Protein AF-A0A356ZWJ0-F1 (afdb_monomer)

Nearest PDB structures (foldseek):
  2dfv-assembly3_C  TM=8.653E-01  e=6.169E-03  Pyrococcus horikoshii OT3
  3gfb-assembly1_D  TM=8.033E-01  e=5.375E-03  Thermococcus kodakarensis KOD1
  4cpd-assembly1_D  TM=7.490E-01  e=3.319E-03  Thermus sp. ATN1
  1vj0-assembly1_D  TM=7.195E-01  e=1.733E-02  Thermotoga maritima
  4n7r-assembly1_A  TM=6.761E-01  e=1.316E-02  Arabidopsis thaliana

Secondary structure (DSSP, 8-state):
-HHHHHHHHHHTTS---TT-EEEE--SHHHHHHHHHHHHTT--SEEEE-S-HHHHHHHHHTT----

Mean predicted aligned error: 3.35 Å

Sequence (66 aa):
MEPTAVAIHALKRVTHDEGGLVIIGAGPIGLLTALVAKAQGISPLSILDIRDGRLRAAQSLGLDNV

Structure (mmCIF, N/CA/C/O backbone):
data_AF-A0A356ZWJ0-F1
#
_entry.id   AF-A0A356ZWJ0-F1
#
loop_
_atom_site.group_PDB
_atom_site.id
_atom_site.type_symbol
_atom_site.label_atom_id
_atom_site.label_alt_id
_atom_site.label_comp_id
_atom_site.label_asym_id
_atom_site.label_entity_id
_atom_site.label_seq_id
_atom_site.pdbx_PDB_ins_code
_atom_site.Cartn_x
_atom_site.Cartn_y
_atom_site.Cartn_z
_atom_site.occupancy
_atom_site.B_iso_or_equiv
_atom_site.auth_seq_id
_atom_site.auth_comp_id
_atom_site.auth_asym_id
_atom_site.auth_atom_id
_atom_site.pdbx_PDB_model_num
ATOM 1 N N . MET A 1 1 ? 10.300 -8.680 10.587 1.00 62.66 1 MET A N 1
ATOM 2 C CA . MET A 1 1 ? 9.640 -7.427 11.026 1.00 62.66 1 MET A CA 1
ATOM 3 C C . MET A 1 1 ? 10.202 -6.167 10.365 1.00 62.66 1 MET A C 1
ATOM 5 O O . MET A 1 1 ? 9.514 -5.157 10.376 1.00 62.66 1 MET A O 1
ATOM 9 N N . GLU A 1 2 ? 11.394 -6.204 9.760 1.00 85.81 2 GLU A N 1
ATOM 10 C CA . GLU A 1 2 ? 12.010 -5.048 9.081 1.00 85.81 2 GLU A CA 1
ATOM 11 C C . GLU A 1 2 ? 11.119 -4.350 8.019 1.00 85.81 2 GLU A C 1
ATOM 13 O O . GLU A 1 2 ? 10.921 -3.142 8.154 1.00 85.81 2 GLU A O 1
ATOM 18 N N . PRO A 1 3 ? 10.433 -5.042 7.082 1.00 83.94 3 PRO A N 1
ATOM 19 C CA . PRO A 1 3 ? 9.633 -4.345 6.066 1.00 83.94 3 PRO A CA 1
ATOM 20 C C . PRO A 1 3 ? 8.368 -3.683 6.642 1.00 83.94 3 PRO A C 1
ATOM 22 O O . PRO A 1 3 ? 7.898 -2.666 6.133 1.00 83.94 3 PRO A O 1
ATOM 25 N N . THR A 1 4 ? 7.827 -4.204 7.748 1.00 88.69 4 THR A N 1
ATOM 26 C CA . THR A 1 4 ? 6.691 -3.587 8.453 1.00 88.69 4 THR A CA 1
ATOM 27 C C . THR A 1 4 ? 7.109 -2.294 9.147 1.00 88.69 4 THR A C 1
ATOM 29 O O . THR A 1 4 ? 6.351 -1.326 9.151 1.00 88.69 4 THR A O 1
ATOM 32 N N . ALA A 1 5 ? 8.324 -2.247 9.703 1.00 92.69 5 ALA A N 1
ATOM 33 C CA . ALA A 1 5 ? 8.861 -1.030 10.303 1.00 92.69 5 ALA A CA 1
ATOM 34 C C . ALA A 1 5 ? 9.020 0.084 9.256 1.00 92.69 5 ALA A C 1
ATOM 36 O O . ALA A 1 5 ? 8.681 1.231 9.543 1.00 92.69 5 ALA A O 1
ATOM 37 N N . VAL A 1 6 ? 9.444 -0.261 8.033 1.00 92.50 6 VAL A N 1
ATOM 38 C CA . VAL A 1 6 ? 9.501 0.673 6.895 1.00 92.50 6 VAL A CA 1
ATOM 39 C C . VAL A 1 6 ? 8.112 1.226 6.566 1.00 92.50 6 VAL A C 1
ATOM 41 O O . VAL A 1 6 ? 7.956 2.442 6.474 1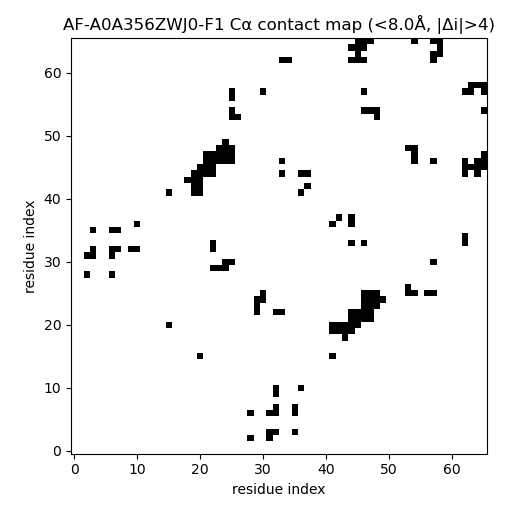.00 92.50 6 VAL A O 1
ATOM 44 N N . ALA A 1 7 ? 7.092 0.368 6.466 1.00 92.94 7 ALA A N 1
ATOM 45 C CA . ALA A 1 7 ? 5.713 0.790 6.205 1.00 92.94 7 ALA A CA 1
ATOM 46 C C . ALA A 1 7 ? 5.173 1.746 7.286 1.00 92.94 7 ALA A C 1
ATOM 48 O O . ALA A 1 7 ? 4.645 2.811 6.973 1.00 92.94 7 ALA A O 1
ATOM 49 N N . ILE A 1 8 ? 5.359 1.412 8.567 1.00 92.44 8 ILE A N 1
ATOM 50 C CA . ILE A 1 8 ? 4.939 2.270 9.687 1.00 92.44 8 ILE A CA 1
ATOM 51 C C . ILE A 1 8 ? 5.690 3.605 9.661 1.00 92.44 8 ILE A C 1
ATOM 53 O O . ILE A 1 8 ? 5.096 4.657 9.891 1.00 92.44 8 ILE A O 1
ATOM 57 N N . HIS A 1 9 ? 6.997 3.577 9.396 1.00 93.06 9 HIS A N 1
ATOM 58 C CA . HIS A 1 9 ? 7.805 4.788 9.319 1.00 93.06 9 HIS A CA 1
ATOM 59 C C . HIS A 1 9 ? 7.365 5.700 8.167 1.00 93.06 9 HIS A C 1
ATOM 61 O O . HIS A 1 9 ? 7.306 6.913 8.352 1.00 93.06 9 HIS A O 1
ATOM 67 N N . ALA A 1 10 ? 7.022 5.127 7.010 1.00 92.06 10 ALA A N 1
ATOM 68 C CA . ALA A 1 10 ? 6.483 5.873 5.880 1.00 92.06 10 ALA A CA 1
ATOM 69 C C . ALA A 1 10 ? 5.159 6.557 6.248 1.00 92.06 10 ALA A C 1
ATOM 71 O O . ALA A 1 10 ? 5.042 7.766 6.074 1.00 92.06 10 ALA A O 1
ATOM 72 N N . LEU A 1 11 ? 4.210 5.822 6.841 1.00 92.06 11 LEU A N 1
ATOM 73 C CA . LEU A 1 11 ? 2.899 6.363 7.225 1.00 92.06 11 LEU A CA 1
ATOM 74 C C . LEU A 1 11 ? 2.997 7.485 8.265 1.00 92.06 11 LEU A C 1
ATOM 76 O O . LEU A 1 11 ? 2.287 8.475 8.164 1.00 92.06 11 LEU A O 1
ATOM 80 N N . LYS A 1 12 ? 3.942 7.411 9.211 1.00 91.75 12 LYS A N 1
ATOM 81 C CA . LYS A 1 12 ? 4.183 8.487 10.196 1.00 91.75 12 LYS A CA 1
ATOM 82 C C . LYS A 1 12 ? 4.626 9.820 9.586 1.00 91.75 12 LYS A C 1
ATOM 84 O O . LYS A 1 12 ? 4.596 10.831 10.280 1.00 91.75 12 LYS A O 1
ATOM 89 N N . ARG A 1 13 ? 5.104 9.821 8.339 1.00 90.12 13 ARG A N 1
ATOM 90 C CA . ARG A 1 13 ? 5.564 11.025 7.632 1.00 90.12 13 ARG A CA 1
ATOM 91 C C . ARG A 1 13 ? 4.491 11.659 6.758 1.00 90.12 13 ARG A C 1
ATOM 93 O O . ARG A 1 13 ? 4.721 12.747 6.240 1.00 90.12 13 ARG A O 1
ATOM 100 N N . VAL A 1 14 ? 3.364 10.982 6.568 1.00 86.12 14 VAL A N 1
ATOM 101 C CA . VAL A 1 14 ? 2.258 11.493 5.766 1.00 86.12 14 VAL A CA 1
ATOM 102 C C . VAL A 1 14 ? 1.312 12.253 6.687 1.00 86.12 14 VAL A C 1
ATOM 104 O O . VAL A 1 14 ? 0.966 11.770 7.768 1.00 86.12 14 VAL A O 1
ATOM 107 N N . THR A 1 15 ? 0.894 13.445 6.273 1.00 78.81 15 THR A N 1
ATOM 108 C CA . THR A 1 15 ? -0.215 14.139 6.926 1.00 78.81 15 THR A CA 1
ATOM 109 C C . THR A 1 15 ? -1.508 13.488 6.450 1.00 78.81 15 THR A C 1
ATOM 111 O O . THR A 1 15 ? -1.763 13.407 5.249 1.00 78.81 15 THR A O 1
ATOM 114 N N . HIS A 1 16 ? -2.284 12.950 7.386 1.00 68.75 16 HIS A N 1
ATOM 115 C CA . HIS A 1 16 ? -3.563 12.310 7.091 1.00 68.75 16 HIS A CA 1
ATOM 116 C C . HIS A 1 16 ? -4.641 13.389 7.097 1.00 68.75 16 HIS A C 1
ATOM 118 O O . HIS A 1 16 ? -5.383 13.537 8.065 1.00 6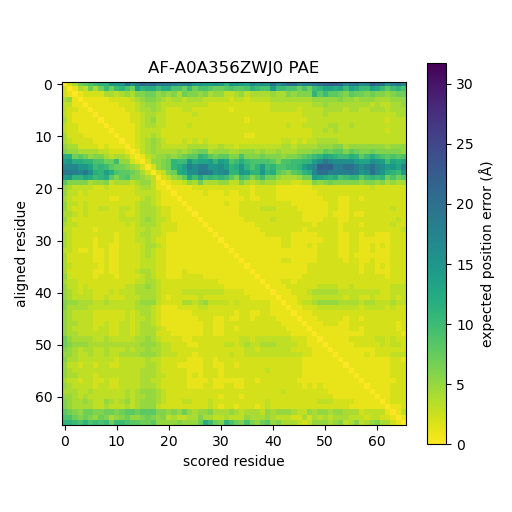8.75 16 HIS A O 1
ATOM 124 N N . ASP A 1 17 ? -4.663 14.191 6.042 1.00 66.31 17 ASP A N 1
ATOM 125 C CA . ASP A 1 17 ? -5.743 15.144 5.818 1.00 66.31 17 ASP A CA 1
ATOM 126 C C . ASP A 1 17 ? -6.996 14.364 5.369 1.00 66.31 17 ASP A C 1
ATOM 128 O O . ASP A 1 17 ? -6.896 13.215 4.926 1.00 66.31 17 ASP A O 1
ATOM 132 N N . GLU A 1 18 ? -8.187 14.969 5.432 1.00 68.12 18 GLU A N 1
ATOM 133 C CA . GLU A 1 18 ? -9.475 14.325 5.084 1.00 68.12 18 GLU A CA 1
ATOM 134 C C . GLU A 1 18 ? -9.559 13.772 3.634 1.00 68.12 18 GLU A C 1
ATOM 136 O O . GLU A 1 18 ? -10.557 13.166 3.252 1.00 68.12 18 GLU A O 1
ATOM 141 N N . GLY A 1 19 ? -8.517 13.954 2.813 1.00 78.88 19 GLY A N 1
ATOM 142 C CA . GLY A 1 19 ? -8.448 13.539 1.409 1.00 78.88 19 GLY A CA 1
ATOM 143 C C . GLY A 1 19 ? -8.075 12.072 1.150 1.00 78.88 19 GLY A C 1
ATOM 144 O O . GLY A 1 19 ? -8.174 11.628 0.006 1.00 78.88 19 GLY A O 1
ATOM 145 N N . GLY A 1 20 ? -7.673 11.307 2.171 1.00 87.56 20 GLY A N 1
ATOM 146 C CA . GLY A 1 20 ? -7.283 9.898 2.026 1.00 87.56 20 GLY A CA 1
ATOM 147 C C . GLY A 1 20 ? -5.825 9.673 1.600 1.00 87.56 20 GLY A C 1
ATOM 148 O O . GLY A 1 20 ? -4.998 10.582 1.624 1.00 87.56 20 GLY A O 1
AT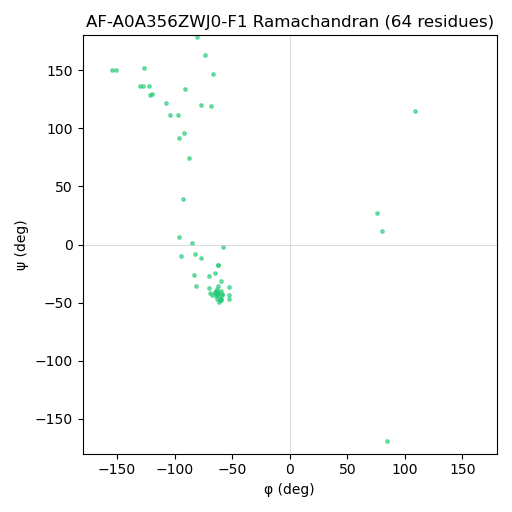OM 149 N N . LEU A 1 21 ? -5.486 8.430 1.242 1.00 92.25 21 LEU A N 1
ATOM 150 C CA . LEU A 1 21 ? -4.120 7.983 0.942 1.00 92.25 21 LEU A CA 1
ATOM 151 C C . LEU A 1 21 ? -4.041 7.282 -0.420 1.00 92.25 21 LEU A C 1
ATOM 153 O O . LEU A 1 21 ? -4.854 6.414 -0.738 1.00 92.25 21 LEU A O 1
ATOM 157 N N . VAL A 1 22 ? -3.005 7.600 -1.199 1.00 94.56 22 VAL A N 1
ATOM 158 C CA . VAL A 1 22 ? -2.683 6.914 -2.457 1.00 94.56 22 VAL A CA 1
ATOM 159 C C . VAL A 1 22 ? -1.292 6.300 -2.366 1.00 94.56 22 VAL A C 1
ATOM 161 O O . VAL A 1 22 ? -0.325 6.977 -2.020 1.00 94.56 22 VAL A O 1
ATOM 164 N N . ILE A 1 23 ? -1.179 5.021 -2.712 1.00 95.62 23 ILE A N 1
ATOM 165 C CA . ILE A 1 23 ? 0.094 4.306 -2.800 1.00 95.62 23 ILE A CA 1
ATOM 166 C C . ILE A 1 23 ? 0.437 4.072 -4.265 1.00 95.62 23 ILE A C 1
ATOM 168 O O . ILE A 1 23 ? -0.303 3.423 -4.997 1.00 95.62 23 ILE A O 1
ATOM 172 N N . ILE A 1 24 ? 1.593 4.575 -4.689 1.00 96.88 24 ILE A N 1
ATOM 173 C CA . ILE A 1 24 ? 2.095 4.385 -6.050 1.00 96.88 24 ILE A CA 1
ATOM 174 C C . ILE A 1 24 ? 3.079 3.210 -6.045 1.00 96.88 24 ILE A C 1
ATOM 176 O O . ILE A 1 24 ? 4.174 3.289 -5.489 1.00 96.88 24 ILE A O 1
ATOM 180 N N . GLY A 1 25 ? 2.671 2.115 -6.677 1.00 97.12 25 GLY A N 1
ATOM 181 C CA . GLY A 1 25 ? 3.389 0.855 -6.823 1.00 97.12 25 GLY A CA 1
ATOM 182 C C . GLY A 1 25 ? 2.770 -0.273 -5.995 1.00 97.12 25 GLY A C 1
ATOM 183 O O . GLY A 1 25 ? 2.877 -0.291 -4.775 1.00 97.12 25 GLY A O 1
ATOM 184 N N . ALA A 1 26 ? 2.242 -1.302 -6.656 1.00 97.50 26 ALA A N 1
ATOM 185 C CA . ALA A 1 26 ? 1.714 -2.529 -6.051 1.00 97.50 26 ALA A CA 1
ATOM 186 C C . ALA A 1 26 ? 2.786 -3.637 -5.966 1.00 97.50 26 ALA A C 1
ATOM 188 O O . ALA A 1 26 ? 2.548 -4.818 -6.217 1.00 97.50 26 ALA A O 1
ATOM 189 N N . GLY A 1 27 ? 4.023 -3.245 -5.645 1.00 96.25 27 GLY A N 1
ATOM 190 C CA . GLY A 1 27 ? 5.082 -4.178 -5.254 1.00 96.25 27 GLY A CA 1
ATOM 191 C C . GLY A 1 27 ? 4.961 -4.598 -3.782 1.00 96.25 27 GLY A C 1
ATOM 192 O O . GLY A 1 27 ? 4.112 -4.071 -3.067 1.00 96.25 27 GLY A O 1
ATOM 193 N N . PRO A 1 28 ? 5.847 -5.477 -3.279 1.00 94.88 28 PRO A N 1
ATOM 194 C CA . PRO A 1 28 ? 5.779 -5.966 -1.898 1.00 94.88 28 PRO A CA 1
ATOM 195 C C . PRO A 1 28 ? 5.706 -4.859 -0.835 1.00 94.88 28 PRO A C 1
ATOM 197 O O . PRO A 1 28 ? 4.884 -4.935 0.072 1.00 94.88 28 PRO A O 1
ATOM 200 N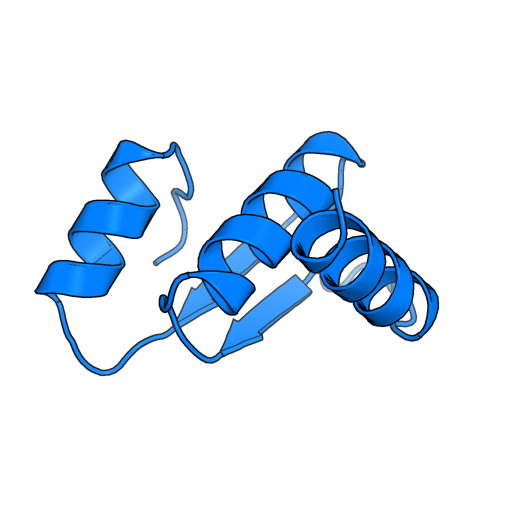 N . ILE A 1 29 ? 6.515 -3.801 -0.971 1.00 95.81 29 ILE A N 1
ATOM 201 C CA . ILE A 1 29 ? 6.521 -2.676 -0.021 1.00 95.81 29 ILE A CA 1
ATOM 202 C C . ILE A 1 29 ? 5.238 -1.847 -0.112 1.00 95.81 29 ILE A C 1
ATOM 204 O O . ILE A 1 29 ? 4.684 -1.478 0.921 1.00 95.81 29 ILE A O 1
ATOM 208 N N . GLY A 1 30 ? 4.739 -1.577 -1.319 1.00 96.19 30 GLY A N 1
ATOM 209 C CA . GLY A 1 30 ? 3.504 -0.815 -1.499 1.00 96.19 30 GLY A CA 1
ATOM 210 C C . GLY A 1 30 ? 2.281 -1.571 -0.988 1.00 96.19 30 GLY A C 1
ATOM 211 O O . GLY A 1 30 ? 1.495 -1.009 -0.234 1.00 96.19 30 GLY A O 1
ATOM 212 N N . LEU A 1 31 ? 2.182 -2.871 -1.283 1.00 96.62 31 LEU A N 1
ATOM 213 C CA . LEU A 1 31 ? 1.130 -3.740 -0.747 1.00 96.62 31 LEU A CA 1
ATOM 214 C C . LEU A 1 31 ? 1.181 -3.807 0.783 1.00 96.62 31 LEU A C 1
ATOM 216 O O . LEU A 1 31 ? 0.159 -3.635 1.439 1.00 96.62 31 LEU A O 1
ATOM 220 N N . LEU A 1 32 ? 2.367 -3.999 1.368 1.00 96.25 32 LEU A N 1
ATOM 221 C CA . LEU A 1 32 ? 2.521 -4.011 2.822 1.00 96.25 32 LEU A CA 1
ATOM 222 C C . LEU A 1 32 ? 2.141 -2.663 3.445 1.00 96.25 32 LEU A C 1
ATOM 224 O O . LEU A 1 32 ? 1.444 -2.631 4.454 1.00 96.25 32 LEU A O 1
ATOM 228 N N . THR A 1 33 ? 2.561 -1.555 2.835 1.00 96.19 33 THR A N 1
ATOM 229 C CA . THR A 1 33 ? 2.207 -0.207 3.297 1.00 96.19 33 THR A CA 1
ATOM 230 C C . THR A 1 33 ? 0.700 0.020 3.229 1.00 96.19 33 THR A C 1
ATOM 232 O O . THR A 1 33 ? 0.128 0.543 4.180 1.00 96.19 33 THR A O 1
ATOM 235 N N . ALA A 1 34 ? 0.042 -0.452 2.168 1.00 96.12 34 ALA A N 1
ATOM 236 C CA . ALA A 1 34 ? -1.405 -0.362 1.998 1.00 96.12 34 ALA A CA 1
ATOM 237 C C . ALA A 1 34 ? -2.153 -1.163 3.066 1.00 96.12 34 ALA A C 1
ATOM 239 O O . ALA A 1 34 ? -3.098 -0.667 3.673 1.00 96.12 34 ALA A O 1
ATOM 240 N N . LEU A 1 35 ? -1.693 -2.380 3.352 1.00 95.88 35 LEU A N 1
ATOM 241 C CA . LEU A 1 35 ? -2.278 -3.224 4.390 1.00 95.88 35 LEU A CA 1
ATOM 242 C C . LEU A 1 35 ? -2.099 -2.627 5.787 1.00 95.88 35 LEU A C 1
ATOM 244 O O . LEU A 1 35 ? -3.044 -2.625 6.574 1.00 95.88 35 LEU A O 1
ATOM 248 N N . VAL A 1 36 ? -0.920 -2.079 6.092 1.00 95.38 36 VAL A N 1
ATOM 249 C CA . VAL A 1 36 ? -0.680 -1.382 7.363 1.00 95.38 36 VAL A CA 1
ATOM 250 C C . VAL A 1 36 ? -1.549 -0.125 7.457 1.00 95.38 36 VAL A C 1
ATOM 252 O O . VAL A 1 36 ? -2.120 0.125 8.514 1.00 95.38 36 VAL A O 1
ATOM 255 N N . ALA A 1 37 ? -1.703 0.633 6.369 1.00 94.06 37 ALA A N 1
ATOM 256 C CA . ALA A 1 37 ? -2.560 1.813 6.340 1.00 94.06 37 ALA A CA 1
ATOM 257 C C . ALA A 1 37 ? -4.033 1.458 6.581 1.00 94.06 37 ALA A C 1
ATOM 259 O O . ALA A 1 37 ? -4.686 2.054 7.438 1.00 94.06 37 ALA A O 1
ATOM 260 N N . LYS A 1 38 ? -4.529 0.421 5.894 1.00 93.38 38 LYS A N 1
ATOM 261 C CA . LYS A 1 38 ? -5.878 -0.120 6.089 1.00 93.38 38 LYS A CA 1
ATOM 262 C C . LYS A 1 38 ? -6.089 -0.583 7.532 1.00 93.38 38 LYS A C 1
ATOM 264 O O . LYS A 1 38 ? -7.114 -0.270 8.128 1.00 93.38 38 LYS A O 1
ATOM 269 N N . ALA A 1 39 ? -5.109 -1.270 8.123 1.00 93.56 39 ALA A N 1
ATOM 270 C CA . ALA A 1 39 ? -5.162 -1.702 9.520 1.00 93.56 39 ALA A CA 1
ATOM 271 C C . ALA A 1 39 ? -5.175 -0.532 10.526 1.00 93.56 39 ALA A C 1
ATOM 273 O O . ALA A 1 39 ? -5.684 -0.693 11.631 1.00 93.56 39 ALA A O 1
ATOM 274 N N . GLN A 1 40 ? -4.651 0.640 10.151 1.00 91.75 40 GLN A N 1
ATOM 275 C CA . GLN A 1 40 ? -4.719 1.874 10.946 1.00 91.75 40 GLN A CA 1
ATOM 276 C C . GLN A 1 40 ? -6.021 2.668 10.730 1.00 91.75 40 GLN A C 1
ATOM 278 O O . GLN A 1 40 ? -6.186 3.728 11.325 1.00 91.75 40 GLN A O 1
ATOM 283 N N . GLY A 1 41 ? -6.948 2.172 9.903 1.00 90.50 41 GLY A N 1
ATOM 284 C CA . GLY A 1 41 ? -8.225 2.837 9.623 1.00 90.50 41 GLY A CA 1
ATOM 285 C C . GLY A 1 41 ? -8.133 3.976 8.607 1.00 90.50 41 GLY A C 1
ATOM 286 O O . GLY A 1 41 ? -9.097 4.722 8.440 1.00 90.50 41 GLY A O 1
ATOM 287 N N . ILE A 1 42 ? -7.002 4.115 7.910 1.00 90.62 42 ILE A N 1
ATOM 288 C CA . ILE A 1 42 ? -6.829 5.148 6.888 1.00 90.62 42 ILE A CA 1
ATOM 289 C C . ILE A 1 42 ? -7.738 4.823 5.707 1.00 90.62 42 ILE A C 1
ATOM 291 O O . ILE A 1 42 ? -7.614 3.778 5.062 1.00 90.62 42 ILE A O 1
ATOM 295 N N . SER A 1 43 ? -8.657 5.739 5.429 1.00 88.81 43 SER A N 1
ATOM 296 C CA . SER A 1 43 ? -9.592 5.666 4.317 1.00 88.81 43 SER A CA 1
ATOM 297 C C . SER A 1 43 ? -9.966 7.085 3.862 1.00 88.81 43 SER A C 1
ATOM 299 O O . SER A 1 43 ? -9.951 7.994 4.691 1.00 88.81 43 SER A O 1
ATOM 301 N N . PRO A 1 44 ? -10.286 7.299 2.574 1.00 92.06 44 PRO A N 1
ATOM 302 C CA . PRO A 1 44 ? -10.174 6.338 1.473 1.00 92.06 44 PRO A CA 1
ATOM 303 C C . PRO A 1 44 ? -8.707 5.983 1.160 1.00 92.06 44 PRO A C 1
ATOM 305 O O . PRO A 1 44 ? -7.812 6.808 1.311 1.00 92.06 44 PRO A O 1
ATOM 308 N N . LEU A 1 45 ? -8.457 4.738 0.744 1.00 93.69 45 LEU A N 1
ATOM 309 C CA . LEU A 1 45 ? -7.133 4.230 0.363 1.00 93.69 45 LEU A CA 1
ATOM 310 C C . LEU A 1 45 ? -7.188 3.739 -1.082 1.00 93.69 45 LEU A C 1
ATOM 312 O O . LEU A 1 45 ? -8.069 2.942 -1.398 1.00 93.69 45 LEU A O 1
ATOM 316 N N . SER A 1 46 ? -6.256 4.188 -1.924 1.00 95.75 46 SER A N 1
ATOM 317 C CA . SER A 1 46 ? -6.101 3.727 -3.312 1.00 95.75 46 SER A CA 1
ATOM 318 C C . SER A 1 46 ? -4.678 3.254 -3.593 1.00 95.75 46 SER A C 1
ATOM 320 O O . SER A 1 46 ? -3.723 3.738 -2.981 1.00 95.75 46 SER A O 1
ATOM 322 N N . ILE A 1 47 ? -4.514 2.330 -4.536 1.00 97.38 47 ILE A N 1
ATOM 323 C CA . ILE A 1 47 ? -3.208 1.835 -4.977 1.00 97.38 47 ILE A CA 1
ATOM 324 C C . ILE A 1 47 ? -3.112 1.873 -6.500 1.00 97.38 47 ILE A C 1
ATOM 326 O O . ILE A 1 47 ? -4.046 1.504 -7.188 1.00 97.38 47 ILE A O 1
ATOM 330 N N . LEU A 1 48 ? -1.981 2.328 -7.030 1.00 97.88 48 LEU A N 1
ATOM 331 C CA . LEU A 1 48 ? -1.759 2.482 -8.468 1.00 97.88 48 LEU A CA 1
ATOM 332 C C . LEU A 1 48 ? -0.535 1.671 -8.890 1.00 97.88 48 LEU A C 1
ATOM 334 O O . LEU A 1 48 ? 0.501 1.721 -8.236 1.00 97.88 48 LEU A O 1
ATOM 338 N N . ASP A 1 49 ? -0.598 0.950 -10.001 1.00 97.81 49 ASP A N 1
ATOM 339 C CA . ASP A 1 49 ? 0.549 0.287 -10.631 1.00 97.81 49 ASP A CA 1
ATOM 340 C C . ASP A 1 49 ? 0.249 0.127 -12.122 1.00 97.81 49 ASP A C 1
ATOM 342 O O . ASP A 1 49 ? -0.897 -0.030 -12.525 1.00 97.81 49 ASP A O 1
ATOM 346 N N . ILE A 1 50 ? 1.287 0.142 -12.950 1.00 97.56 50 ILE A N 1
ATOM 347 C CA . ILE A 1 50 ? 1.155 -0.040 -14.402 1.00 97.56 50 ILE A CA 1
ATOM 348 C C . ILE A 1 50 ? 0.935 -1.507 -14.798 1.00 97.56 50 ILE A C 1
ATOM 350 O O . ILE A 1 50 ? 0.670 -1.803 -15.959 1.00 97.56 50 ILE A O 1
ATOM 354 N N . ARG A 1 51 ? 1.130 -2.449 -13.866 1.00 96.94 51 ARG A N 1
ATOM 355 C CA . ARG A 1 51 ? 0.963 -3.884 -14.111 1.00 96.94 51 ARG A CA 1
ATOM 356 C C . ARG A 1 51 ? -0.332 -4.398 -13.508 1.00 96.94 51 ARG A C 1
ATOM 358 O 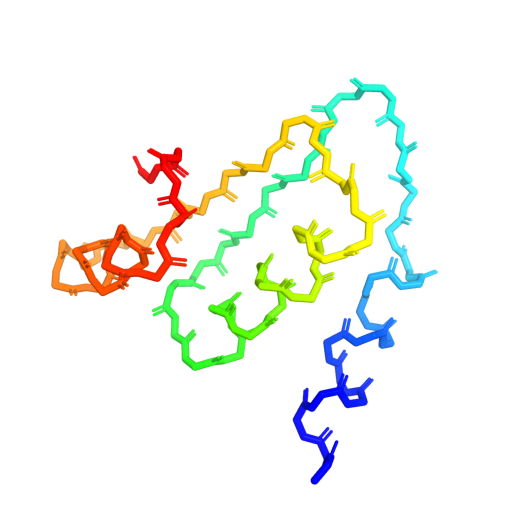O . ARG A 1 51 ? -0.396 -4.633 -12.302 1.00 96.94 51 ARG A O 1
ATOM 365 N N . ASP A 1 52 ? -1.270 -4.779 -14.367 1.00 96.94 52 ASP A N 1
ATOM 366 C CA . ASP A 1 52 ? -2.539 -5.398 -13.961 1.00 96.94 52 ASP A CA 1
ATOM 367 C C . ASP A 1 52 ? -2.357 -6.612 -13.046 1.00 96.94 52 ASP A C 1
ATOM 369 O O . ASP A 1 52 ? -3.133 -6.829 -12.124 1.00 96.94 52 ASP A O 1
ATOM 373 N N . GLY A 1 53 ? -1.312 -7.421 -13.266 1.00 97.06 53 GLY A N 1
ATOM 374 C CA . GLY A 1 53 ? -1.025 -8.575 -12.408 1.00 97.06 53 GLY A CA 1
ATOM 375 C C . GLY A 1 53 ? -0.776 -8.193 -10.947 1.00 97.06 53 GLY A C 1
ATOM 376 O O . GLY A 1 53 ? -1.129 -8.949 -10.046 1.00 97.06 53 GLY A O 1
ATOM 377 N N . ARG A 1 54 ? -0.213 -7.006 -10.704 1.00 97.31 54 ARG A N 1
ATOM 378 C CA . ARG A 1 54 ? 0.008 -6.481 -9.356 1.00 97.31 54 ARG A CA 1
ATOM 379 C C . ARG A 1 54 ? -1.244 -5.843 -8.769 1.00 97.31 54 ARG A C 1
ATOM 381 O O . ARG A 1 54 ? -1.486 -6.015 -7.580 1.00 97.3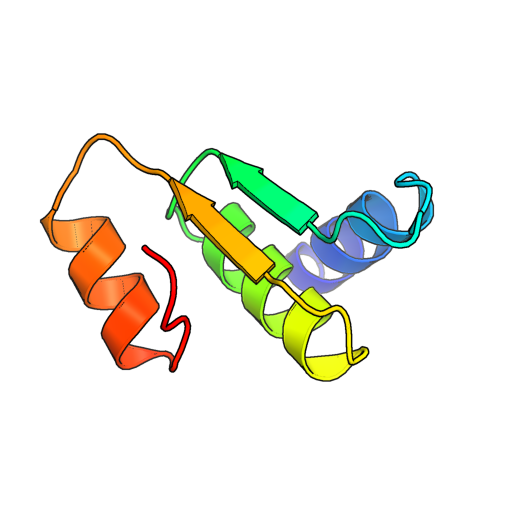1 54 ARG A O 1
ATOM 388 N N . LEU A 1 55 ? -2.059 -5.186 -9.594 1.00 97.81 55 LEU A N 1
ATOM 389 C CA . LEU A 1 55 ? -3.373 -4.688 -9.176 1.00 97.81 55 LEU A CA 1
ATOM 390 C C . LEU A 1 55 ? -4.297 -5.845 -8.774 1.00 97.81 55 LEU A C 1
ATOM 392 O O . LEU A 1 55 ? -4.899 -5.806 -7.708 1.00 97.81 55 LEU A O 1
ATOM 396 N N . ARG A 1 56 ? -4.310 -6.945 -9.537 1.00 97.38 56 ARG A N 1
ATOM 397 C CA . ARG A 1 56 ? -5.027 -8.178 -9.160 1.00 97.38 56 ARG A CA 1
ATOM 398 C C . ARG A 1 56 ? -4.537 -8.759 -7.834 1.00 97.38 56 ARG A C 1
ATOM 400 O O . ARG A 1 56 ? -5.343 -9.208 -7.024 1.00 97.38 56 ARG A O 1
ATOM 407 N N . ALA A 1 57 ? -3.225 -8.735 -7.592 1.00 96.06 57 ALA A N 1
ATOM 408 C CA . ALA A 1 57 ? -2.675 -9.150 -6.304 1.00 96.06 57 ALA A CA 1
ATOM 409 C C . ALA A 1 57 ? -3.158 -8.231 -5.167 1.00 96.06 57 ALA A C 1
ATOM 411 O O . ALA A 1 57 ? -3.562 -8.729 -4.120 1.00 96.06 57 ALA A O 1
ATOM 412 N N . ALA A 1 58 ? -3.192 -6.913 -5.381 1.00 97.38 58 ALA A N 1
ATOM 413 C CA . ALA A 1 58 ? -3.734 -5.955 -4.420 1.00 97.38 58 ALA A CA 1
ATOM 414 C C . ALA A 1 58 ? -5.215 -6.228 -4.098 1.00 97.38 58 ALA A C 1
ATOM 416 O O . ALA A 1 58 ? -5.576 -6.332 -2.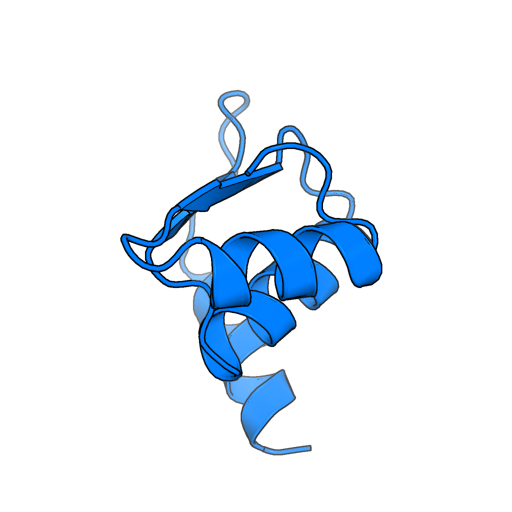926 1.00 97.38 58 ALA A O 1
ATOM 417 N N . GLN A 1 59 ? -6.045 -6.454 -5.120 1.00 96.81 59 GLN A N 1
ATOM 418 C CA . GLN A 1 59 ? -7.458 -6.816 -4.955 1.00 96.81 59 GLN A CA 1
ATOM 419 C C . GLN A 1 59 ? -7.627 -8.107 -4.151 1.00 96.81 59 GLN A C 1
ATOM 421 O O . GLN A 1 59 ? -8.447 -8.165 -3.241 1.00 96.81 59 GLN A O 1
ATOM 426 N N . SER A 1 60 ? -6.808 -9.132 -4.418 1.00 96.94 60 SER A N 1
ATOM 427 C CA . SER A 1 60 ? -6.854 -10.396 -3.662 1.00 96.94 60 SER A CA 1
ATOM 428 C C . SER A 1 60 ? -6.520 -10.239 -2.171 1.00 96.94 60 SER A C 1
ATOM 430 O O . SER A 1 60 ? -6.855 -11.106 -1.369 1.00 96.94 60 SER A O 1
ATOM 432 N N . LEU A 1 61 ? -5.888 -9.122 -1.796 1.00 95.50 61 LEU A N 1
ATOM 433 C CA . LEU A 1 61 ? -5.568 -8.744 -0.420 1.00 95.50 61 LEU A CA 1
ATOM 434 C C . LEU A 1 61 ? -6.613 -7.784 0.187 1.00 95.50 61 LEU A C 1
ATOM 436 O O . LEU A 1 61 ? -6.417 -7.279 1.293 1.00 95.50 61 LEU A O 1
ATOM 440 N N . GLY A 1 62 ? -7.720 -7.525 -0.519 1.00 94.19 62 GLY A N 1
ATOM 441 C CA . GLY A 1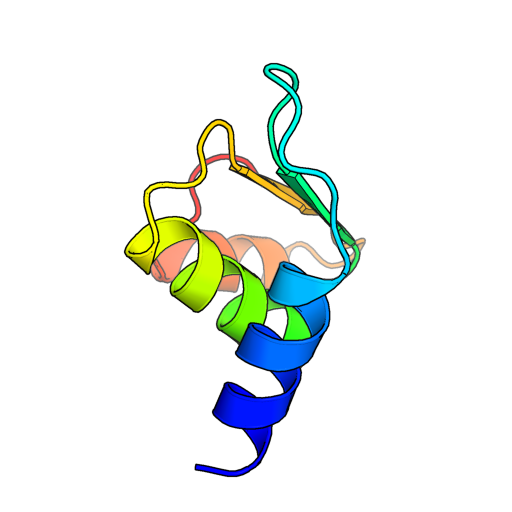 62 ? -8.791 -6.622 -0.096 1.00 94.19 62 GLY A CA 1
ATOM 442 C C . GLY A 1 62 ? -8.440 -5.141 -0.240 1.00 94.19 62 GLY A C 1
ATOM 443 O O . GLY A 1 62 ? -8.914 -4.320 0.543 1.00 94.19 62 GLY A O 1
ATOM 444 N N . LEU A 1 63 ? -7.548 -4.781 -1.163 1.00 95.56 63 LEU A N 1
ATOM 445 C CA . LEU A 1 63 ? -7.327 -3.389 -1.553 1.00 95.56 63 LEU A CA 1
ATOM 446 C C . LEU A 1 63 ? -8.246 -3.098 -2.741 1.00 95.56 63 LEU A C 1
ATOM 448 O O . LEU A 1 63 ? -7.933 -3.460 -3.871 1.00 95.56 63 LEU A O 1
ATOM 452 N N . ASP A 1 64 ? -9.408 -2.517 -2.450 1.00 88.19 64 ASP A N 1
ATOM 453 C CA . ASP A 1 64 ? -10.539 -2.501 -3.385 1.00 88.19 64 ASP A CA 1
ATOM 454 C C . ASP A 1 64 ? -10.457 -1.369 -4.425 1.00 88.19 64 ASP A C 1
A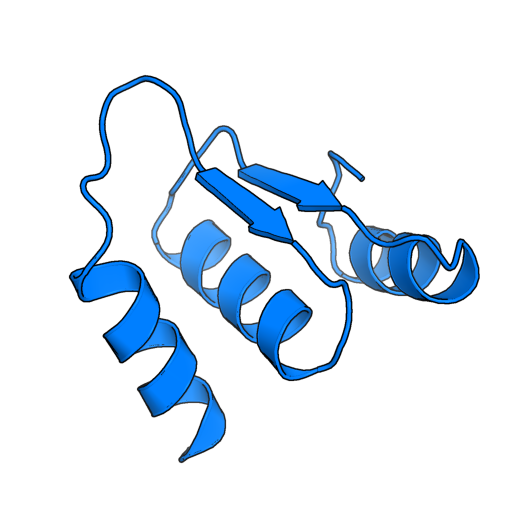TOM 456 O O . ASP A 1 64 ? -10.959 -1.516 -5.537 1.00 88.19 64 ASP A O 1
ATOM 460 N N . ASN A 1 65 ? -9.776 -0.265 -4.094 1.00 91.19 65 ASN A N 1
ATOM 461 C CA . ASN A 1 65 ? -9.542 0.851 -5.015 1.00 91.19 65 ASN A CA 1
ATOM 462 C C . ASN A 1 65 ? -8.158 0.700 -5.668 1.00 91.19 65 ASN A C 1
ATOM 464 O O . ASN A 1 65 ? -7.148 1.147 -5.110 1.00 91.19 65 ASN A O 1
ATOM 468 N N . VAL A 1 66 ? -8.123 0.035 -6.822 1.00 86.69 66 VAL A N 1
ATOM 469 C CA . VAL A 1 66 ? -6.923 -0.238 -7.637 1.00 86.69 66 VAL A CA 1
ATOM 470 C C . VAL A 1 66 ? -7.032 0.352 -9.036 1.00 86.69 66 VAL A C 1
ATOM 472 O O . VAL A 1 66 ? -8.177 0.471 -9.527 1.00 86.69 66 VAL A O 1
#

pLDDT: mean 91.75, std 7.69, range [62.66, 97.88]

Radius of gyration: 11.09 Å; Cα contacts (8 Å, |Δi|>4): 87; chains: 1; bounding box: 22×26×25 Å

Foldseek 3Di:
DVLLVVLVVVVVPDDLDVPFEEFEDLPPSSLSNQVVCVVVVTPPYAYDDPDPVSVVVSVVVVRPHD

Solvent-accessible surface area (backbone atoms only — not comparable to full-atom values): 3876 Å² total; per-residue (Å²): 113,69,72,58,51,52,31,53,56,54,56,74,71,52,82,85,54,99,85,39,49,77,39,84,36,51,46,75,66,38,46,50,29,49,52,53,38,50,74,70,67,53,59,58,56,37,42,43,59,97,46,66,73,33,42,53,52,38,42,77,72,70,44,82,46,93